Protein AF-A0A7V3T408-F1 (afdb_monomer)

Foldseek 3Di:
DDDPPPPDDDDPPPPPDDQAQVRCVVPVVCVPPDDPPDDDDDWAQADPVNPCVVNSHHNFPAADDPLGTHGDDDDDDDDDQKDKDWDQNADQDWDQDPNDTDTKHKPQNVPVPCSVVVDPDIAMPVRVVQDPPQWDDCVRVVTMTMHRD

Mean predicted aligned error: 7.05 Å

Sequence (149 aa):
MALLLSGSPAWPADSPTIPVGLDAYRQWDRWPCHRIGVRAYLRSTYDRRGGNEAADASHFLYQEADDFNVTLDVAGPGVLYFARYNHWHGSPWHYEVDGVDWIVSETATANPVEAKKRFTHTVFLPEDVFPHPLTWTWPTTRGADLMWV

Secondary structure (DSSP, 8-state):
------PPPPPPTTPPPPP-THHHHH-GGGTT----S-------S--TTSS-GGGG----SEEEETTEEES----SS-----EEEETT--S-EEEEETTEEEEEEETTTTSHHHHHHH-SS--EESGGGS-TTSEE-HHHHTSEEEE--

Structure (mmCIF, N/CA/C/O backbone):
data_AF-A0A7V3T408-F1
#
_entry.id   AF-A0A7V3T408-F1
#
loop_
_atom_site.group_PDB
_atom_site.id
_atom_site.type_symbol
_atom_site.label_atom_id
_atom_site.label_alt_id
_atom_site.label_comp_id
_atom_site.label_asym_id
_atom_site.label_entity_id
_atom_site.label_seq_id
_atom_site.pdbx_PDB_ins_code
_atom_site.Cartn_x
_atom_site.Cartn_y
_atom_site.Cartn_z
_atom_site.occupancy
_atom_site.B_iso_or_equiv
_atom_site.auth_seq_id
_atom_site.auth_comp_id
_atom_site.auth_asym_id
_atom_site.auth_atom_id
_atom_site.pdbx_PDB_model_num
ATOM 1 N N . MET A 1 1 ? 4.518 -21.511 29.854 1.00 44.97 1 MET A N 1
ATOM 2 C CA . MET A 1 1 ? 4.245 -20.082 29.604 1.00 44.97 1 MET A CA 1
ATOM 3 C C . MET A 1 1 ? 2.948 -20.019 28.814 1.00 44.97 1 MET A C 1
ATOM 5 O O . MET A 1 1 ? 2.943 -20.454 27.673 1.00 44.97 1 MET A O 1
ATOM 9 N N . ALA A 1 2 ? 1.833 -19.672 29.459 1.00 36.59 2 ALA A N 1
ATOM 10 C CA . ALA A 1 2 ? 0.515 -19.693 28.827 1.00 36.59 2 ALA A CA 1
ATOM 11 C C . ALA A 1 2 ? 0.310 -18.395 28.035 1.00 36.59 2 ALA A C 1
ATOM 13 O O . ALA A 1 2 ? 0.356 -17.311 28.614 1.00 36.59 2 ALA A O 1
ATOM 14 N N . LEU A 1 3 ? 0.125 -18.518 26.721 1.00 40.66 3 LEU A N 1
ATOM 15 C CA . LEU A 1 3 ? -0.253 -17.413 25.850 1.00 40.66 3 LEU A CA 1
ATOM 16 C C . LEU A 1 3 ? -1.742 -17.129 26.100 1.00 40.66 3 LEU A C 1
ATOM 18 O O . LEU A 1 3 ? -2.598 -17.943 25.757 1.00 40.66 3 LEU A O 1
ATOM 22 N N . LEU A 1 4 ? -2.057 -16.015 26.760 1.00 41.62 4 LEU A N 1
ATOM 23 C CA . LEU A 1 4 ? -3.431 -15.529 26.843 1.00 41.62 4 LEU A CA 1
ATOM 24 C C . LEU A 1 4 ? -3.814 -15.008 25.457 1.00 41.62 4 LEU A C 1
ATOM 26 O O . LEU A 1 4 ? -3.353 -13.947 25.045 1.00 41.62 4 LEU A O 1
ATOM 30 N N . LEU A 1 5 ? -4.645 -15.764 24.739 1.00 45.84 5 LEU A N 1
ATOM 31 C CA . LEU A 1 5 ? -5.369 -15.270 23.572 1.00 45.84 5 LEU A CA 1
ATOM 32 C C . LEU A 1 5 ? -6.318 -14.170 24.061 1.00 45.84 5 LEU A C 1
ATOM 34 O O . LEU A 1 5 ? -7.413 -14.449 24.549 1.00 45.84 5 LEU A O 1
ATOM 38 N N . SER A 1 6 ? -5.878 -12.914 23.998 1.00 53.94 6 SER A N 1
ATOM 39 C CA . SER A 1 6 ? -6.774 -11.775 24.157 1.00 53.94 6 SER A CA 1
ATOM 40 C C . SER A 1 6 ? -7.748 -11.811 22.985 1.00 53.94 6 SER A C 1
ATOM 42 O O . SER A 1 6 ? -7.364 -11.513 21.855 1.00 53.94 6 SER A O 1
ATOM 44 N N . GLY A 1 7 ? -8.985 -12.235 23.244 1.00 50.28 7 GLY A N 1
ATOM 45 C CA . GLY A 1 7 ? -10.052 -12.157 22.256 1.00 50.28 7 GLY A CA 1
ATOM 46 C C . GLY A 1 7 ? -10.156 -10.726 21.735 1.00 50.28 7 GLY A C 1
ATOM 47 O O . GLY A 1 7 ? -10.110 -9.778 22.523 1.00 50.28 7 GLY A O 1
ATOM 48 N N . SER A 1 8 ? -10.256 -10.574 20.415 1.00 62.06 8 SER A N 1
ATOM 49 C CA . SER A 1 8 ? -10.490 -9.277 19.789 1.00 62.06 8 SER A CA 1
ATOM 50 C C . SER A 1 8 ? -11.699 -8.616 20.456 1.00 62.06 8 SER A C 1
ATOM 52 O O . SER A 1 8 ? -12.731 -9.279 20.612 1.00 62.06 8 SER A O 1
ATOM 54 N N . PRO A 1 9 ? -11.607 -7.347 20.890 1.00 58.84 9 PRO A N 1
ATOM 55 C CA . PRO A 1 9 ? -12.754 -6.674 21.474 1.00 58.84 9 PRO A CA 1
ATOM 56 C C . PRO A 1 9 ? -13.899 -6.668 20.456 1.00 58.84 9 PRO A C 1
ATOM 58 O O . PRO A 1 9 ? -13.732 -6.228 19.317 1.00 58.84 9 PRO A O 1
ATOM 61 N N . ALA A 1 10 ? -15.057 -7.192 20.861 1.00 58.22 10 ALA A N 1
ATOM 62 C CA . ALA A 1 10 ? -16.263 -7.135 20.052 1.00 58.22 10 ALA A CA 1
ATOM 63 C C . ALA A 1 10 ? -16.702 -5.670 19.935 1.00 58.22 10 ALA A C 1
ATOM 65 O O . ALA A 1 10 ? -16.936 -5.001 20.945 1.00 58.22 10 ALA A O 1
ATOM 66 N N . TRP A 1 11 ? -16.795 -5.166 18.706 1.00 63.41 11 TRP A N 1
ATOM 67 C CA . TRP A 1 11 ? -17.345 -3.841 18.448 1.00 63.41 11 TRP A CA 1
ATOM 68 C C . TRP A 1 11 ? -18.836 -3.840 18.820 1.00 63.41 11 TRP A C 1
ATOM 70 O O . TRP A 1 11 ? -19.548 -4.770 18.431 1.00 63.41 11 TRP A O 1
ATOM 80 N N . PRO A 1 12 ? -19.338 -2.833 19.562 1.00 72.00 12 PRO A N 1
ATOM 81 C CA . PRO A 1 12 ? -20.772 -2.684 19.786 1.00 72.00 12 PRO A CA 1
ATOM 82 C C . PRO A 1 12 ? -21.512 -2.660 18.448 1.00 72.00 12 PRO A C 1
ATOM 84 O O . PRO A 1 12 ? -21.077 -1.959 17.534 1.00 72.00 12 PRO A O 1
ATOM 87 N N . ALA A 1 13 ? -22.630 -3.382 18.343 1.00 69.88 13 ALA A N 1
ATOM 88 C CA . ALA A 1 13 ? -23.419 -3.468 17.110 1.00 69.88 13 ALA A CA 1
ATOM 89 C C . ALA A 1 13 ? -23.885 -2.092 16.592 1.00 69.88 13 ALA A C 1
ATOM 91 O O . ALA A 1 13 ? -24.025 -1.909 15.388 1.00 69.88 13 ALA A O 1
ATOM 92 N N . ASP A 1 14 ? -24.036 -1.115 17.492 1.00 76.06 14 ASP A N 1
ATOM 93 C CA . ASP A 1 14 ? -24.432 0.264 17.178 1.00 76.06 14 ASP A CA 1
ATOM 94 C C . ASP A 1 14 ? -23.240 1.197 16.882 1.00 76.06 14 ASP A C 1
ATOM 96 O O . ASP A 1 14 ? -23.389 2.422 16.845 1.00 76.06 14 ASP A O 1
ATOM 100 N N . SER A 1 15 ? -22.030 0.653 16.702 1.00 71.31 15 SER A N 1
ATOM 101 C CA . SER A 1 15 ? -20.865 1.468 16.350 1.00 71.31 15 SER A CA 1
ATOM 102 C C . SER A 1 15 ? -21.074 2.094 14.972 1.00 71.31 15 SER A C 1
ATOM 104 O O . SER A 1 15 ? -21.423 1.382 14.027 1.00 71.31 15 SER A O 1
ATOM 106 N N . PRO A 1 16 ? -20.846 3.409 14.812 1.00 76.25 16 PRO A N 1
ATOM 107 C CA . PRO A 1 16 ? -20.982 4.039 13.511 1.00 76.25 16 PRO A CA 1
ATOM 108 C C . PRO A 1 16 ? -20.003 3.398 12.526 1.00 76.25 16 PRO A C 1
ATOM 110 O O . PRO A 1 16 ? -18.813 3.265 12.822 1.00 76.25 16 PRO A O 1
ATOM 113 N N . THR A 1 17 ? -20.502 3.020 11.349 1.00 78.94 17 THR A N 1
ATOM 114 C CA . THR A 1 17 ? -19.667 2.517 10.258 1.00 78.94 17 THR A CA 1
ATOM 115 C C . THR A 1 17 ? -18.578 3.535 9.949 1.00 78.94 17 THR A C 1
ATOM 117 O O . THR A 1 17 ? -18.855 4.720 9.764 1.00 78.94 17 THR A O 1
ATOM 120 N N . ILE A 1 18 ? -17.330 3.077 9.911 1.00 80.06 18 ILE A N 1
ATOM 121 C CA . ILE A 1 18 ? -16.202 3.912 9.516 1.00 80.06 18 ILE A CA 1
ATOM 122 C C . ILE A 1 18 ? -16.248 4.021 7.990 1.00 80.06 18 ILE A C 1
ATOM 124 O O . ILE A 1 18 ? -16.113 2.993 7.331 1.00 80.06 18 ILE A O 1
ATOM 128 N N . PRO A 1 19 ? -16.431 5.218 7.402 1.00 84.31 19 PRO A N 1
ATOM 129 C CA . PRO A 1 19 ? -16.340 5.347 5.960 1.00 84.31 19 PRO A CA 1
ATOM 130 C C . PRO A 1 19 ? -14.886 5.156 5.520 1.00 84.31 19 PRO A C 1
ATOM 132 O O . PRO A 1 19 ? -13.976 5.823 6.038 1.00 84.31 19 PRO A O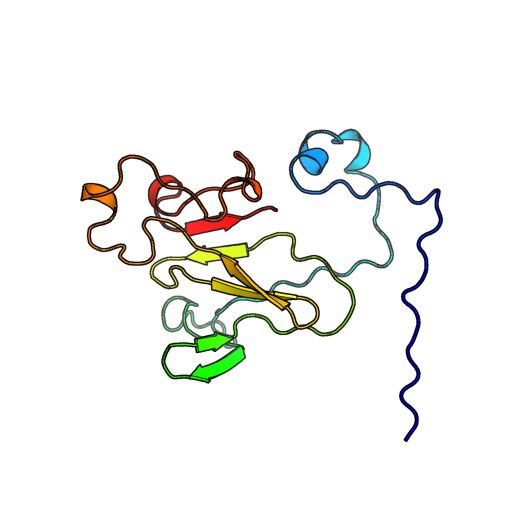 1
ATOM 135 N N . VAL A 1 20 ? -14.701 4.234 4.577 1.00 84.31 20 VAL A N 1
ATOM 136 C CA . VAL A 1 20 ? -13.432 3.826 3.956 1.00 84.31 20 VAL A CA 1
ATOM 137 C C . VAL A 1 20 ? -13.604 3.818 2.433 1.00 84.31 20 VAL A C 1
ATOM 139 O O . VAL A 1 20 ? -14.735 3.771 1.946 1.00 84.31 20 VAL A O 1
ATOM 142 N N . GLY A 1 21 ? -12.516 3.901 1.665 1.00 86.00 21 GLY A N 1
ATOM 143 C CA . GLY A 1 21 ? -12.587 3.907 0.199 1.00 86.00 21 GLY A CA 1
ATOM 144 C C . GLY A 1 21 ? -13.597 4.927 -0.351 1.00 86.00 21 GLY A C 1
ATOM 145 O O . GLY A 1 21 ? -13.568 6.108 0.000 1.00 86.00 21 GLY A O 1
ATOM 146 N N . LEU A 1 22 ? -14.536 4.472 -1.191 1.00 87.38 22 LEU A N 1
ATOM 147 C CA . LEU A 1 22 ? -15.563 5.328 -1.802 1.00 87.38 22 LEU A CA 1
ATOM 148 C C . LEU A 1 22 ? -16.536 5.931 -0.783 1.00 87.38 22 LEU A C 1
ATOM 150 O O . LEU A 1 22 ? -17.040 7.035 -1.006 1.00 87.38 22 LEU A O 1
ATOM 154 N N . ASP A 1 23 ? -16.775 5.263 0.343 1.00 88.00 23 ASP A N 1
ATOM 155 C CA . ASP A 1 23 ? -17.660 5.788 1.382 1.00 88.00 23 ASP A CA 1
ATOM 156 C C . ASP A 1 23 ? -17.088 7.050 2.025 1.00 88.00 23 ASP A C 1
ATOM 158 O O . ASP A 1 23 ? -17.854 7.940 2.390 1.00 88.00 23 ASP A O 1
ATOM 162 N N . ALA A 1 24 ? -15.758 7.192 2.084 1.00 84.56 24 ALA A N 1
ATOM 163 C CA . ALA A 1 24 ? -15.113 8.409 2.579 1.00 84.56 24 ALA A CA 1
ATOM 164 C C . ALA A 1 24 ? -15.467 9.649 1.740 1.00 84.56 24 ALA A C 1
ATOM 166 O O . ALA A 1 24 ? -15.557 10.750 2.278 1.00 84.56 24 ALA A O 1
ATOM 167 N N . TYR A 1 25 ? -15.731 9.469 0.443 1.00 83.62 25 TYR A N 1
ATOM 168 C CA . TYR A 1 25 ? -16.166 10.547 -0.448 1.00 83.62 25 TYR A CA 1
ATOM 169 C C . TYR A 1 25 ? -17.682 10.762 -0.428 1.00 83.62 25 TYR A C 1
ATOM 171 O O . TYR A 1 25 ? -18.151 11.872 -0.676 1.00 83.62 25 TYR A O 1
ATOM 179 N N . ARG A 1 26 ? -18.463 9.710 -0.154 1.00 89.56 26 ARG A N 1
ATOM 180 C CA . ARG A 1 26 ? -19.936 9.758 -0.184 1.00 89.56 26 ARG A CA 1
ATOM 181 C C . ARG A 1 26 ? -20.553 10.194 1.141 1.00 89.56 26 ARG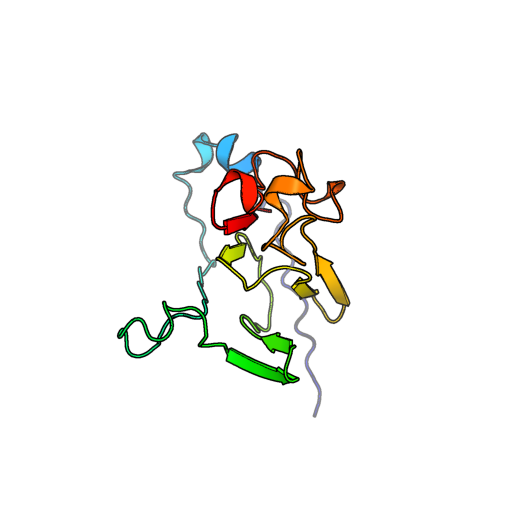 A C 1
ATOM 183 O O . ARG A 1 26 ? -21.634 10.771 1.131 1.00 89.56 26 ARG A O 1
ATOM 190 N N . GLN A 1 27 ? -19.874 9.946 2.256 1.00 90.19 27 GLN A N 1
ATOM 191 C CA . GLN A 1 27 ? -20.325 10.278 3.610 1.00 90.19 27 GLN A CA 1
ATOM 192 C C . GLN A 1 27 ? -19.662 11.568 4.109 1.00 90.19 27 GLN A C 1
ATOM 194 O O . GLN A 1 27 ? -19.086 11.622 5.197 1.00 90.19 27 GLN A O 1
ATOM 199 N N . TRP A 1 28 ? -19.697 12.617 3.284 1.00 87.62 28 TRP A N 1
ATOM 200 C CA . TRP A 1 28 ? -19.057 13.902 3.587 1.00 87.62 28 TRP A CA 1
ATOM 201 C C . TRP A 1 28 ? -19.603 14.551 4.870 1.00 87.62 28 TRP A C 1
ATOM 203 O O . TRP A 1 28 ? -18.872 15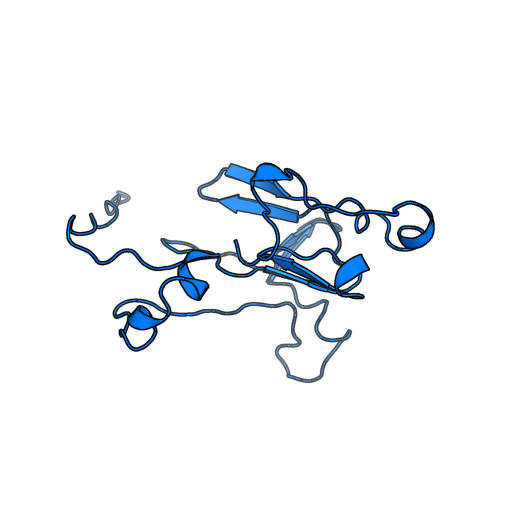.211 5.606 1.00 87.62 28 TRP A O 1
ATOM 213 N N . ASP A 1 29 ? -20.873 14.300 5.191 1.00 89.75 29 ASP A N 1
ATOM 214 C CA . ASP A 1 29 ? -21.535 14.709 6.434 1.00 89.75 29 ASP A CA 1
ATOM 215 C C . ASP A 1 29 ? -20.878 14.120 7.694 1.00 89.75 29 ASP A C 1
ATOM 217 O O . ASP A 1 29 ? -20.991 14.697 8.776 1.00 89.75 29 ASP A O 1
ATOM 221 N N . ARG A 1 30 ? -20.141 13.009 7.560 1.00 86.81 30 ARG A N 1
ATOM 222 C CA . ARG A 1 30 ? -19.404 12.355 8.650 1.00 86.81 30 ARG A CA 1
ATOM 223 C C . ARG A 1 30 ? -17.991 12.901 8.844 1.00 86.81 30 ARG A C 1
ATOM 225 O O . ARG A 1 30 ? -17.363 12.560 9.844 1.00 86.81 30 ARG A O 1
ATOM 232 N N . TRP A 1 31 ? -17.481 13.747 7.944 1.00 84.81 31 TRP A N 1
ATOM 233 C CA . TRP A 1 31 ? -16.127 14.311 8.045 1.00 84.81 31 TRP A CA 1
ATOM 234 C C . TRP A 1 31 ? -15.846 15.019 9.387 1.00 84.81 31 TRP A C 1
ATOM 236 O O . TRP A 1 31 ? -14.761 14.826 9.936 1.00 84.81 31 TRP A O 1
ATOM 246 N N . PRO A 1 32 ? -16.781 15.797 9.977 1.00 88.25 32 PRO A N 1
ATOM 247 C CA . PRO A 1 32 ? -16.543 16.466 11.259 1.00 88.25 32 PRO A CA 1
ATOM 248 C C . PRO A 1 32 ? -16.536 15.521 12.471 1.00 88.25 32 PRO A C 1
ATOM 250 O O . PRO A 1 32 ? -16.222 15.954 13.581 1.00 88.25 32 PRO A O 1
ATOM 253 N N . CYS A 1 33 ? -16.928 14.253 12.309 1.00 86.50 33 CYS A N 1
ATOM 254 C CA . CYS A 1 33 ? -16.995 13.311 13.417 1.00 86.50 33 CYS A CA 1
ATOM 255 C C . CYS A 1 33 ? -15.590 12.878 13.854 1.00 86.50 33 CYS A C 1
ATOM 257 O O . CYS A 1 33 ? -14.813 12.326 13.075 1.00 86.50 33 CYS A O 1
ATOM 259 N N . HIS A 1 34 ? -15.288 13.049 15.140 1.00 85.62 34 HIS A N 1
ATOM 260 C CA . HI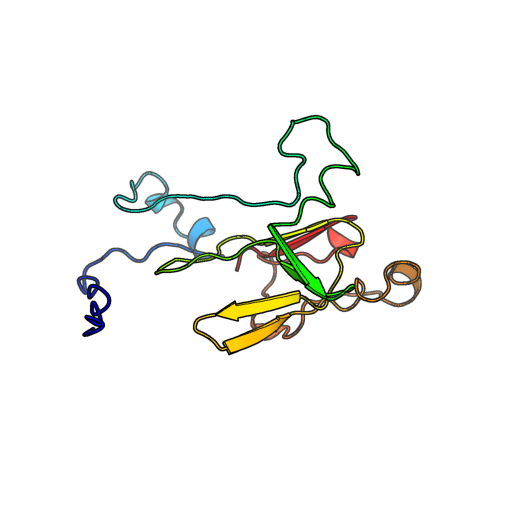S A 1 34 ? -14.049 12.537 15.708 1.00 85.62 34 HIS A CA 1
ATOM 261 C C . HIS A 1 34 ? -14.081 11.015 15.839 1.00 85.62 34 HIS A C 1
ATOM 263 O O . HIS A 1 34 ? -15.015 10.436 16.394 1.00 85.62 34 HIS A O 1
ATOM 269 N N . ARG A 1 35 ? -13.001 10.377 15.390 1.00 84.00 35 ARG A N 1
ATOM 270 C CA . ARG A 1 35 ? -12.727 8.963 15.643 1.00 84.00 35 ARG A CA 1
ATOM 271 C C . ARG A 1 35 ? -11.796 8.876 16.849 1.00 84.00 35 ARG A C 1
ATOM 273 O O . ARG A 1 35 ? -10.667 9.354 16.794 1.00 84.00 35 ARG A O 1
ATOM 280 N N . ILE A 1 36 ? -12.285 8.313 17.949 1.00 85.62 36 ILE A N 1
ATOM 281 C CA . ILE A 1 36 ? -11.513 8.125 19.185 1.00 85.62 36 ILE A CA 1
ATOM 282 C C . ILE A 1 36 ? -10.951 6.700 19.194 1.00 85.62 36 ILE A C 1
ATOM 284 O O . ILE A 1 36 ? -11.564 5.789 18.647 1.00 85.62 36 ILE A O 1
ATOM 288 N N . GLY A 1 37 ? -9.777 6.504 19.798 1.00 85.31 37 GLY A N 1
ATOM 289 C CA . GLY A 1 37 ? -9.159 5.178 19.915 1.00 85.31 37 GLY A CA 1
ATOM 290 C C . GLY A 1 37 ? -8.442 4.700 18.650 1.00 85.31 37 GLY A C 1
ATOM 291 O O . GLY A 1 37 ? -8.015 3.554 18.593 1.00 85.31 37 GLY A O 1
ATOM 292 N N . VAL A 1 38 ? -8.273 5.573 17.654 1.00 86.88 38 VAL A N 1
ATOM 293 C CA . VAL A 1 38 ? -7.477 5.300 16.452 1.00 86.88 38 VAL A CA 1
ATOM 294 C C . VAL A 1 38 ? -6.123 5.995 16.541 1.00 86.88 38 VAL A C 1
ATOM 296 O O . VAL A 1 38 ? -5.995 7.070 17.130 1.00 86.88 38 VAL A O 1
ATOM 299 N N . ARG A 1 39 ? -5.104 5.401 15.920 1.00 90.50 39 ARG A N 1
ATOM 300 C CA . ARG A 1 39 ? -3.799 6.030 15.732 1.00 90.50 39 ARG A CA 1
ATOM 301 C C . ARG A 1 39 ? -3.360 5.829 14.291 1.00 90.50 39 ARG A C 1
ATOM 303 O O . ARG A 1 39 ? -3.301 4.700 13.818 1.00 90.50 39 ARG A O 1
ATOM 310 N N . ALA A 1 40 ? -3.059 6.929 13.612 1.00 90.25 40 ALA A N 1
ATOM 311 C CA . ALA A 1 40 ? -2.494 6.887 12.276 1.00 90.25 40 ALA A CA 1
ATOM 312 C C . ALA A 1 40 ? -0.981 6.672 12.362 1.00 90.25 40 ALA A C 1
ATOM 314 O O . ALA A 1 40 ? -0.295 7.334 13.144 1.00 90.25 40 ALA A O 1
ATOM 315 N N . TYR A 1 41 ? -0.476 5.772 11.528 1.00 91.19 41 TYR A N 1
ATOM 316 C CA . TYR A 1 41 ? 0.946 5.576 11.303 1.00 91.19 41 TYR A CA 1
ATOM 317 C C . TYR A 1 41 ? 1.217 5.637 9.808 1.00 91.19 41 TYR A C 1
ATOM 319 O O . TYR A 1 41 ? 0.417 5.163 9.005 1.00 91.19 41 TYR A O 1
ATOM 327 N N . LEU A 1 42 ? 2.361 6.208 9.453 1.00 91.62 42 LEU A N 1
ATOM 328 C CA . LEU A 1 42 ? 2.898 6.151 8.106 1.00 91.62 42 LEU A CA 1
ATOM 329 C C . LEU A 1 42 ? 4.311 5.596 8.196 1.00 91.62 42 LEU A C 1
ATOM 331 O O . LEU A 1 42 ? 5.109 6.019 9.036 1.00 91.62 42 LEU A O 1
ATOM 335 N N . ARG A 1 43 ? 4.613 4.651 7.313 1.00 91.88 43 ARG A N 1
ATOM 336 C CA . ARG A 1 43 ? 5.953 4.120 7.114 1.00 91.88 43 ARG A CA 1
ATOM 337 C C . ARG A 1 43 ? 6.291 4.225 5.636 1.00 91.88 43 ARG A C 1
ATOM 339 O O . ARG A 1 43 ? 5.427 4.054 4.784 1.00 91.88 43 ARG A O 1
ATOM 346 N N . SER A 1 44 ? 7.544 4.534 5.348 1.00 92.62 44 SER A N 1
ATOM 347 C CA . SER A 1 44 ? 8.086 4.539 3.996 1.00 92.62 44 SER A CA 1
ATOM 348 C C . SER A 1 44 ? 9.578 4.219 4.041 1.00 92.62 44 SER A C 1
ATOM 350 O O . SER A 1 44 ? 10.166 4.039 5.116 1.00 92.62 44 SER A O 1
ATOM 352 N N . THR A 1 45 ? 10.184 4.172 2.863 1.00 93.44 45 THR A N 1
ATOM 353 C CA . THR A 1 45 ? 11.612 3.940 2.620 1.00 93.44 45 THR A CA 1
ATOM 354 C C . THR A 1 45 ? 12.473 5.199 2.758 1.00 93.44 45 THR A C 1
ATOM 356 O O . THR A 1 45 ? 13.599 5.217 2.265 1.00 93.44 45 THR A O 1
ATOM 359 N N . TYR A 1 46 ? 11.957 6.248 3.408 1.00 93.25 46 TYR A N 1
ATOM 360 C CA . TYR A 1 46 ? 12.645 7.530 3.552 1.00 93.25 46 TYR A CA 1
ATOM 361 C C . TYR A 1 46 ? 13.951 7.431 4.344 1.00 93.25 46 TYR A C 1
ATOM 363 O O . TYR A 1 46 ? 14.080 6.617 5.267 1.00 93.25 46 TYR A O 1
ATOM 371 N N . ASP A 1 47 ? 14.895 8.314 4.028 1.00 94.69 47 ASP A N 1
ATOM 372 C CA . ASP A 1 47 ? 16.118 8.487 4.793 1.00 94.69 47 ASP A CA 1
ATOM 373 C C . ASP A 1 47 ? 15.791 9.011 6.191 1.00 94.69 47 ASP A C 1
ATOM 375 O O . ASP A 1 47 ? 15.380 10.154 6.407 1.00 94.69 47 ASP A O 1
ATOM 379 N N . ARG A 1 48 ? 16.043 8.162 7.185 1.00 92.56 48 ARG A N 1
ATOM 380 C CA . ARG A 1 48 ? 15.764 8.441 8.598 1.00 92.56 48 ARG A CA 1
ATOM 381 C C . ARG A 1 48 ? 16.640 9.554 9.173 1.00 92.56 48 ARG A C 1
ATOM 383 O O . ARG A 1 48 ? 16.329 10.057 10.250 1.00 92.56 48 ARG A O 1
ATOM 390 N N . ARG A 1 49 ? 17.708 9.944 8.473 1.00 94.81 49 ARG A N 1
ATOM 391 C CA . ARG A 1 49 ? 18.557 11.098 8.798 1.00 94.81 49 ARG A CA 1
ATOM 392 C C . ARG A 1 49 ? 18.082 12.390 8.126 1.00 94.81 49 ARG A C 1
ATOM 394 O O . ARG A 1 49 ? 18.569 13.455 8.494 1.00 94.81 49 ARG A O 1
ATOM 401 N N . GLY A 1 50 ? 17.134 12.310 7.189 1.00 93.81 50 GLY A N 1
ATOM 402 C CA . GLY A 1 50 ? 16.554 13.455 6.486 1.00 93.81 50 GLY A CA 1
ATOM 403 C C . GLY A 1 50 ? 17.403 14.007 5.335 1.00 93.81 50 GLY A C 1
ATOM 404 O O . GLY A 1 50 ? 17.196 15.150 4.936 1.00 93.81 50 GLY A O 1
ATOM 405 N N . GLY A 1 51 ? 18.371 13.240 4.824 1.00 90.25 51 GLY A N 1
ATOM 406 C CA . GLY A 1 51 ? 19.291 13.652 3.761 1.00 90.25 51 GLY A CA 1
ATOM 407 C C . GLY A 1 51 ? 18.831 13.331 2.334 1.00 90.25 51 GLY A C 1
ATOM 408 O O . GLY A 1 51 ? 19.501 13.762 1.395 1.00 90.25 51 GLY A O 1
ATOM 409 N N . ASN A 1 52 ? 17.706 12.622 2.156 1.00 91.44 52 ASN A N 1
ATOM 410 C CA . ASN A 1 52 ? 17.174 12.183 0.856 1.00 91.44 52 ASN A CA 1
ATOM 411 C C . ASN A 1 52 ? 18.126 11.233 0.093 1.00 91.44 52 ASN A C 1
ATOM 413 O O . ASN A 1 52 ? 18.233 11.268 -1.139 1.00 91.44 52 ASN A O 1
ATOM 417 N N . GLU A 1 53 ? 18.858 10.392 0.828 1.00 91.56 53 GLU A N 1
ATOM 418 C CA . GLU A 1 53 ? 19.715 9.357 0.249 1.00 91.56 53 GLU A CA 1
ATOM 419 C C . GLU A 1 53 ? 18.905 8.441 -0.686 1.00 91.56 53 GLU A C 1
ATOM 421 O O . GLU A 1 53 ? 17.786 8.034 -0.376 1.00 91.56 53 GLU A O 1
ATOM 426 N N . ALA A 1 54 ? 19.458 8.170 -1.875 1.00 88.12 54 ALA A N 1
ATOM 427 C CA . ALA A 1 54 ? 18.808 7.382 -2.927 1.00 88.12 54 ALA A CA 1
ATOM 428 C C . ALA A 1 54 ? 17.346 7.796 -3.216 1.00 88.12 54 ALA A C 1
ATOM 430 O O . ALA A 1 54 ? 16.513 6.954 -3.547 1.00 88.12 54 ALA A O 1
ATOM 431 N N . ALA A 1 55 ? 17.042 9.095 -3.099 1.00 89.50 55 ALA A N 1
ATOM 432 C CA . ALA A 1 55 ? 15.702 9.652 -3.274 1.00 89.50 55 ALA A CA 1
ATOM 433 C C . ALA A 1 55 ? 14.642 9.041 -2.335 1.00 89.50 55 ALA A C 1
ATOM 435 O O . ALA A 1 55 ? 13.506 8.811 -2.757 1.00 89.50 55 ALA A O 1
ATOM 436 N N . ASP A 1 56 ? 15.016 8.761 -1.080 1.00 90.56 56 ASP A N 1
ATOM 437 C CA . ASP A 1 56 ? 14.116 8.227 -0.048 1.00 90.56 56 ASP A CA 1
ATOM 438 C C . ASP A 1 56 ? 13.504 6.864 -0.426 1.00 90.56 56 ASP A C 1
ATOM 440 O O . ASP A 1 56 ? 12.375 6.522 -0.051 1.00 90.56 56 ASP A O 1
ATOM 444 N N . ALA A 1 57 ? 14.248 6.077 -1.206 1.00 88.69 57 ALA A N 1
ATOM 445 C CA . ALA A 1 57 ? 13.717 4.900 -1.883 1.00 88.69 57 ALA A CA 1
ATOM 446 C C . ALA A 1 57 ? 14.343 3.569 -1.435 1.00 88.69 57 ALA A C 1
ATOM 448 O O . ALA A 1 57 ? 13.902 2.523 -1.885 1.00 88.69 57 ALA A O 1
ATOM 449 N N . SER A 1 58 ? 15.338 3.578 -0.545 1.00 89.00 58 SER A N 1
ATOM 450 C CA . SER A 1 58 ? 16.116 2.372 -0.210 1.00 89.00 58 SER A CA 1
ATOM 451 C C . SER A 1 58 ? 16.127 1.999 1.273 1.00 89.00 58 SER A C 1
ATOM 453 O O . SER A 1 58 ? 16.658 0.951 1.637 1.00 89.00 58 SER A O 1
ATOM 455 N N . HIS A 1 59 ? 15.544 2.811 2.162 1.00 92.44 59 HIS A N 1
ATOM 456 C CA . HIS A 1 59 ? 15.612 2.554 3.602 1.00 92.44 59 HIS A CA 1
ATOM 457 C C . HIS A 1 59 ? 14.489 1.626 4.076 1.00 92.44 59 HIS A C 1
ATOM 459 O O . HIS A 1 59 ? 13.610 2.019 4.854 1.00 92.44 59 HIS A O 1
ATOM 465 N N . PHE A 1 60 ? 14.541 0.369 3.639 1.00 93.56 60 PHE A N 1
ATOM 466 C CA . PHE A 1 60 ? 13.668 -0.710 4.106 1.00 93.56 60 PHE A CA 1
ATOM 467 C C . PHE A 1 60 ? 13.751 -0.905 5.634 1.00 93.56 60 PHE A C 1
ATOM 469 O O . PHE A 1 60 ? 14.610 -0.332 6.318 1.00 93.56 60 PHE A O 1
ATOM 476 N N . LEU A 1 61 ? 12.790 -1.635 6.202 1.00 94.50 61 LEU A N 1
ATOM 477 C CA . LEU A 1 61 ? 12.781 -1.999 7.620 1.00 94.50 61 LEU A CA 1
ATOM 478 C C . LEU A 1 61 ? 13.819 -3.094 7.890 1.00 94.50 61 LEU A C 1
ATOM 480 O O . LEU A 1 61 ? 14.643 -2.942 8.789 1.00 94.50 61 LEU A O 1
ATOM 484 N N . TYR A 1 62 ? 13.783 -4.147 7.079 1.00 95.38 62 TYR A N 1
ATOM 485 C CA . TYR A 1 62 ? 14.781 -5.207 6.992 1.00 95.38 62 TYR A CA 1
ATOM 486 C C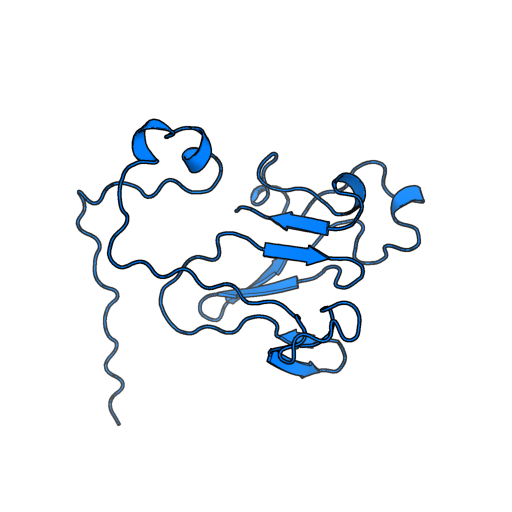 . TYR A 1 62 ? 14.645 -5.913 5.632 1.00 95.38 62 TYR A C 1
ATOM 488 O O . TYR A 1 62 ? 13.752 -5.595 4.843 1.00 95.38 62 TYR A O 1
ATOM 496 N N . GLN A 1 63 ? 15.553 -6.841 5.352 1.00 95.19 63 GLN A N 1
ATOM 497 C CA . GLN A 1 63 ? 15.632 -7.588 4.103 1.00 95.19 63 GLN A CA 1
ATOM 498 C C . GLN A 1 63 ? 15.737 -9.080 4.427 1.00 95.19 63 GLN A C 1
ATOM 500 O O . GLN A 1 63 ? 16.524 -9.455 5.297 1.00 95.19 63 GLN A O 1
ATOM 505 N N . GLU A 1 64 ? 14.944 -9.912 3.755 1.00 95.62 64 GLU A N 1
ATOM 506 C CA . GLU A 1 64 ? 14.945 -11.371 3.955 1.00 95.62 64 GLU A CA 1
ATOM 507 C C . GLU A 1 64 ? 15.717 -12.104 2.852 1.00 95.62 64 GLU A C 1
ATOM 509 O O . GLU A 1 64 ? 16.326 -13.142 3.106 1.00 95.62 64 GLU A O 1
ATOM 514 N N . ALA A 1 65 ? 15.739 -11.536 1.643 1.00 94.81 65 ALA A N 1
ATOM 515 C CA . ALA A 1 65 ? 16.501 -12.018 0.494 1.00 94.81 65 ALA A CA 1
ATOM 516 C C . ALA A 1 65 ? 16.920 -10.844 -0.405 1.00 94.81 65 ALA A C 1
ATOM 518 O O . ALA A 1 65 ? 16.432 -9.726 -0.238 1.00 94.81 65 ALA A O 1
ATOM 519 N N . ASP A 1 66 ? 17.803 -11.081 -1.377 1.00 90.50 66 ASP A N 1
ATOM 520 C CA . ASP A 1 66 ? 18.327 -10.046 -2.289 1.00 90.50 66 ASP A CA 1
ATOM 521 C C . ASP A 1 66 ? 17.221 -9.240 -3.001 1.00 90.50 66 ASP A C 1
ATOM 523 O O . ASP A 1 66 ? 17.362 -8.036 -3.216 1.00 90.50 66 ASP A O 1
ATOM 527 N N . ASP A 1 67 ? 16.097 -9.886 -3.302 1.00 88.06 67 ASP A N 1
ATOM 528 C CA . ASP A 1 67 ? 14.922 -9.334 -3.976 1.00 88.06 67 ASP A CA 1
ATOM 529 C C . ASP A 1 67 ? 13.697 -9.170 -3.057 1.00 88.06 67 ASP A C 1
ATOM 531 O O . ASP A 1 67 ? 12.658 -8.686 -3.506 1.00 88.06 67 ASP A O 1
ATOM 535 N N . PHE A 1 68 ? 13.818 -9.495 -1.765 1.00 91.88 68 PHE A N 1
ATOM 536 C CA . PHE A 1 68 ? 12.703 -9.487 -0.818 1.00 91.88 68 PHE A CA 1
ATOM 537 C C . PHE A 1 68 ? 12.970 -8.552 0.362 1.00 91.88 68 PHE A C 1
ATOM 539 O O . PHE A 1 68 ? 13.655 -8.887 1.335 1.00 91.88 68 PHE A O 1
ATOM 546 N N . ASN A 1 69 ? 12.425 -7.340 0.252 1.00 93.25 69 ASN A N 1
ATOM 547 C CA . ASN A 1 69 ? 12.644 -6.250 1.194 1.00 93.25 69 ASN A CA 1
ATOM 548 C C . ASN A 1 69 ? 11.344 -5.865 1.901 1.00 93.25 69 ASN A C 1
ATOM 550 O O . ASN A 1 69 ? 10.334 -5.582 1.255 1.00 93.25 69 ASN A O 1
ATOM 554 N N . VAL A 1 70 ? 11.388 -5.764 3.228 1.00 94.88 70 VAL A N 1
ATOM 555 C CA . VAL A 1 70 ? 10.211 -5.457 4.041 1.00 94.88 70 VAL A CA 1
ATOM 556 C C . VAL A 1 70 ? 10.140 -3.963 4.324 1.00 94.88 70 VAL A C 1
ATOM 558 O O . VAL A 1 70 ? 11.066 -3.359 4.866 1.00 94.88 70 VAL A O 1
ATOM 561 N N . THR A 1 71 ? 9.023 -3.334 3.955 1.00 93.25 71 THR A N 1
ATOM 562 C CA . THR A 1 71 ? 8.784 -1.890 4.158 1.00 93.25 71 THR A CA 1
ATOM 563 C C . THR A 1 71 ? 7.912 -1.595 5.376 1.00 93.25 71 THR A C 1
ATOM 565 O O . THR A 1 71 ? 8.062 -0.538 5.998 1.00 93.25 71 THR A O 1
ATOM 568 N N . LEU A 1 72 ? 7.035 -2.530 5.734 1.00 94.44 72 LEU A N 1
ATOM 569 C CA . LEU A 1 72 ? 6.078 -2.436 6.825 1.00 94.44 72 LEU A CA 1
ATOM 570 C C . LEU A 1 72 ? 5.933 -3.817 7.471 1.00 94.44 72 LEU A C 1
ATOM 572 O O . LEU A 1 72 ? 5.664 -4.783 6.773 1.00 94.44 72 LEU A O 1
ATOM 576 N N . ASP A 1 73 ? 6.087 -3.872 8.789 1.00 95.19 73 ASP A N 1
ATOM 577 C CA . ASP A 1 73 ? 5.809 -5.045 9.619 1.00 95.19 73 ASP A CA 1
ATOM 578 C C . ASP A 1 73 ? 5.183 -4.532 10.923 1.00 95.19 73 ASP A C 1
ATOM 580 O O . ASP A 1 73 ? 5.774 -3.702 11.629 1.00 95.19 73 ASP A O 1
ATOM 584 N N . VAL A 1 74 ? 3.927 -4.903 11.168 1.00 93.94 74 VAL A N 1
ATOM 585 C CA . VAL A 1 74 ? 3.113 -4.384 12.271 1.00 93.94 74 VAL A CA 1
ATOM 586 C C . VAL A 1 74 ? 2.299 -5.519 12.871 1.00 93.94 74 VAL A C 1
ATOM 588 O O . VAL A 1 74 ? 1.505 -6.156 12.189 1.00 93.94 74 VAL A O 1
ATOM 591 N N . ALA A 1 75 ? 2.437 -5.703 14.181 1.00 94.06 75 ALA A N 1
ATOM 592 C CA . ALA A 1 75 ? 1.625 -6.640 14.941 1.00 94.06 75 ALA A CA 1
ATOM 593 C C . ALA A 1 75 ? 0.375 -5.968 15.529 1.00 94.06 75 ALA A C 1
ATOM 595 O O . ALA A 1 75 ? 0.428 -4.842 16.037 1.00 94.06 75 ALA A O 1
ATOM 596 N N . GLY A 1 76 ? -0.725 -6.720 15.560 1.00 91.75 76 GLY A N 1
ATOM 597 C CA . GLY A 1 76 ? -1.980 -6.322 16.193 1.00 91.75 76 GLY A CA 1
ATOM 598 C C . GLY A 1 76 ? -3.032 -5.789 15.214 1.00 91.75 76 GLY A C 1
ATOM 599 O O . GLY A 1 76 ? -2.795 -5.720 14.011 1.00 91.75 76 GLY A O 1
ATOM 600 N N . PRO A 1 77 ? -4.224 -5.430 15.722 1.00 90.38 77 PRO A N 1
ATOM 601 C CA . PRO A 1 77 ? -5.343 -5.026 14.881 1.00 90.38 77 PRO A CA 1
ATOM 602 C C . PRO A 1 77 ? -5.083 -3.679 14.201 1.00 90.38 77 PRO A C 1
ATOM 604 O O . PRO A 1 77 ? -4.645 -2.715 14.835 1.00 90.38 77 PRO A O 1
ATOM 607 N N . GLY A 1 78 ? -5.436 -3.588 12.922 1.00 89.56 78 GLY A N 1
ATOM 608 C CA . GLY A 1 78 ? -5.283 -2.375 12.131 1.00 89.56 78 GLY A CA 1
ATOM 609 C C . GLY A 1 78 ? -5.912 -2.501 10.750 1.00 89.56 78 GLY A C 1
ATOM 610 O O . GLY A 1 78 ? -6.469 -3.536 10.398 1.00 89.56 78 GLY A O 1
ATOM 611 N N . VAL A 1 79 ? -5.835 -1.416 9.982 1.00 89.38 79 VAL A N 1
ATOM 612 C CA . VAL A 1 79 ? -6.259 -1.365 8.580 1.00 89.38 79 VAL A CA 1
ATOM 613 C C . VAL A 1 79 ? -5.204 -0.582 7.809 1.00 89.38 79 VAL A C 1
ATOM 615 O O . VAL A 1 79 ? -4.833 0.523 8.220 1.00 89.38 79 VAL A O 1
ATOM 618 N N . LEU A 1 80 ? -4.725 -1.143 6.702 1.00 91.50 80 LEU A N 1
ATOM 619 C CA . LEU A 1 80 ? -3.907 -0.419 5.738 1.00 91.50 80 LEU A CA 1
ATOM 620 C C . LEU A 1 80 ? -4.846 0.337 4.796 1.00 91.50 80 LEU A C 1
ATOM 622 O O . LEU A 1 80 ? -5.540 -0.282 4.011 1.00 91.50 80 LEU A O 1
ATOM 626 N N . TYR A 1 81 ? -4.886 1.665 4.906 1.00 89.69 81 TYR A N 1
ATOM 627 C CA . TYR A 1 81 ? -5.793 2.511 4.112 1.00 89.69 81 TYR A CA 1
ATOM 628 C C . TYR A 1 81 ? -5.192 3.037 2.811 1.00 89.69 81 TYR A C 1
ATOM 630 O O . TYR A 1 81 ? -5.900 3.602 1.977 1.00 89.69 81 TYR A O 1
ATOM 638 N N . PHE A 1 82 ? -3.864 3.008 2.708 1.00 92.44 82 PHE A N 1
ATOM 639 C CA . PHE A 1 82 ? -3.163 3.594 1.583 1.00 92.44 82 PHE A CA 1
ATOM 640 C C . PHE A 1 82 ? -1.800 2.946 1.391 1.00 92.44 82 PHE A C 1
ATOM 642 O O . PHE A 1 82 ? -0.985 2.923 2.317 1.00 92.44 82 PHE A O 1
ATOM 649 N N . ALA A 1 83 ? -1.538 2.499 0.169 1.00 94.31 83 ALA A N 1
ATOM 650 C CA . ALA A 1 83 ? -0.228 2.055 -0.271 1.00 94.31 83 ALA A CA 1
ATOM 651 C C . ALA A 1 83 ? 0.185 2.824 -1.529 1.00 94.31 83 ALA A C 1
ATOM 653 O O . ALA A 1 83 ? -0.621 3.081 -2.429 1.00 94.31 83 ALA A O 1
ATOM 654 N N . ARG A 1 84 ? 1.464 3.204 -1.576 1.00 93.69 84 ARG A N 1
ATOM 655 C CA . ARG A 1 84 ? 2.068 3.893 -2.713 1.00 93.69 84 ARG A CA 1
ATOM 656 C C . ARG A 1 84 ? 3.417 3.285 -3.041 1.00 93.69 84 ARG A C 1
ATOM 658 O O . ARG A 1 84 ? 4.307 3.288 -2.193 1.00 93.69 84 ARG A O 1
ATOM 665 N N . TYR A 1 85 ? 3.591 2.908 -4.300 1.00 92.25 85 TYR A N 1
ATOM 666 C CA . TYR A 1 85 ? 4.849 2.388 -4.820 1.00 92.25 85 TYR A CA 1
ATOM 667 C C . TYR A 1 85 ? 5.369 3.339 -5.885 1.00 92.25 85 TYR A C 1
ATOM 669 O O . TYR A 1 85 ? 4.712 3.586 -6.892 1.00 92.25 85 TYR A O 1
ATOM 677 N N . ASN A 1 86 ? 6.528 3.944 -5.627 1.00 86.94 86 ASN A N 1
ATOM 678 C CA . ASN A 1 86 ? 7.142 4.899 -6.543 1.00 86.94 86 ASN A CA 1
ATOM 679 C C . ASN A 1 86 ? 8.225 4.237 -7.394 1.00 86.94 86 ASN A C 1
ATOM 681 O O . ASN A 1 86 ? 9.024 3.429 -6.911 1.00 86.94 86 ASN A O 1
ATOM 685 N N . HIS A 1 87 ? 8.341 4.727 -8.626 1.00 75.19 87 HIS A N 1
ATOM 686 C CA . HIS A 1 87 ? 9.455 4.431 -9.522 1.00 75.19 87 HIS A CA 1
ATOM 687 C C . HIS A 1 87 ? 9.598 2.932 -9.859 1.00 75.19 87 HIS A C 1
ATOM 689 O O . HIS A 1 87 ? 8.690 2.365 -10.454 1.00 75.19 87 HIS A O 1
ATOM 695 N N . TRP A 1 88 ? 10.748 2.321 -9.552 1.00 66.19 88 TRP A N 1
ATOM 696 C CA . TRP A 1 88 ? 11.126 0.950 -9.927 1.00 66.19 88 TRP A CA 1
ATOM 697 C C . TRP A 1 88 ? 10.909 -0.072 -8.809 1.00 66.19 88 TRP A C 1
ATOM 699 O O . TRP A 1 88 ? 11.274 -1.228 -8.988 1.00 66.19 88 TRP A O 1
ATOM 709 N N . HIS A 1 89 ? 10.284 0.307 -7.690 1.00 69.25 89 HIS A N 1
ATOM 710 C CA . HIS A 1 89 ? 9.889 -0.634 -6.627 1.00 69.25 89 HIS A CA 1
ATOM 711 C C . HIS A 1 89 ? 8.640 -1.430 -7.030 1.00 69.25 89 HIS A C 1
ATOM 713 O O . HIS A 1 89 ? 7.729 -1.615 -6.229 1.00 69.25 89 HIS A O 1
ATOM 719 N N . GLY A 1 90 ? 8.581 -1.781 -8.316 1.00 75.75 90 GLY A N 1
ATOM 720 C CA . GLY A 1 90 ? 7.442 -2.330 -9.019 1.00 75.75 90 GLY A CA 1
ATOM 721 C C . GLY A 1 90 ? 7.002 -3.675 -8.474 1.00 75.75 90 GLY A C 1
ATOM 722 O O . GLY A 1 90 ? 7.620 -4.256 -7.588 1.00 75.75 90 GLY A O 1
ATOM 723 N N . SER A 1 91 ? 5.892 -4.133 -9.020 1.00 86.75 91 SER A N 1
ATOM 724 C CA . SER A 1 91 ? 5.242 -5.356 -8.588 1.00 86.75 91 SER A CA 1
ATOM 725 C C . SER A 1 91 ? 5.949 -6.635 -9.091 1.00 86.75 91 SER A C 1
ATOM 727 O O . SER A 1 91 ? 6.709 -6.557 -10.065 1.00 86.75 91 SER A O 1
ATOM 729 N N . PRO A 1 92 ? 5.704 -7.818 -8.484 1.00 93.00 92 PRO A N 1
ATOM 730 C CA . PRO A 1 92 ? 4.701 -8.110 -7.450 1.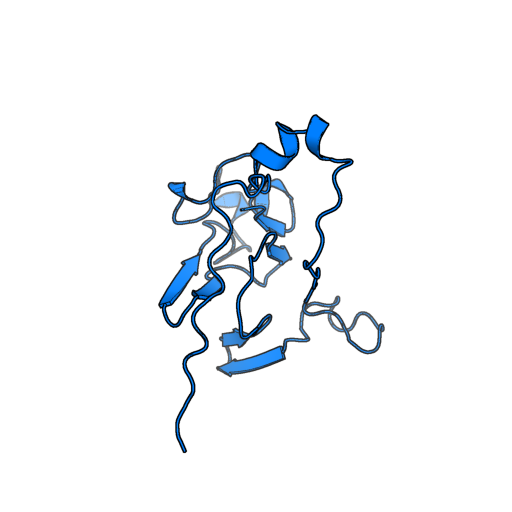00 93.00 92 PRO A CA 1
ATOM 731 C C . PRO A 1 92 ? 5.048 -7.562 -6.057 1.00 93.00 92 PRO A C 1
ATOM 733 O O . PRO A 1 92 ? 6.213 -7.465 -5.685 1.00 93.00 92 PRO A O 1
ATOM 736 N N . TRP A 1 93 ? 4.017 -7.249 -5.271 1.00 93.94 93 TRP A N 1
ATOM 737 C CA . TRP A 1 93 ? 4.116 -6.924 -3.848 1.00 93.94 93 TRP A CA 1
ATOM 738 C C . TRP A 1 93 ? 3.419 -7.997 -3.017 1.00 93.94 93 TRP A C 1
ATOM 740 O O . TRP A 1 93 ? 2.337 -8.462 -3.380 1.00 93.94 93 TRP A O 1
ATOM 750 N N . HIS A 1 94 ? 4.031 -8.347 -1.891 1.00 95.75 94 HIS A N 1
ATOM 751 C CA . HIS A 1 94 ? 3.506 -9.318 -0.939 1.00 95.75 94 HIS A CA 1
ATOM 752 C C . HIS A 1 94 ? 2.829 -8.592 0.225 1.00 95.75 94 HIS A C 1
ATOM 754 O O . HIS A 1 94 ? 3.425 -7.712 0.852 1.00 95.75 94 HIS A O 1
ATOM 760 N N . TYR A 1 95 ? 1.578 -8.954 0.490 1.00 95.56 95 TYR A N 1
ATOM 761 C CA . TYR A 1 95 ? 0.781 -8.473 1.611 1.00 95.56 95 TYR A CA 1
ATOM 762 C C . TYR A 1 95 ? 0.461 -9.657 2.516 1.00 95.56 95 TYR A C 1
ATOM 764 O O . TYR A 1 95 ? -0.524 -10.363 2.305 1.00 95.56 95 TYR A O 1
ATOM 772 N N . GLU A 1 96 ? 1.289 -9.870 3.535 1.00 96.31 96 GLU A N 1
ATOM 773 C CA . GLU A 1 96 ? 1.022 -10.890 4.543 1.00 96.31 96 GLU A CA 1
ATOM 774 C C . GLU A 1 96 ? 0.034 -10.353 5.586 1.00 96.31 96 GLU A C 1
ATOM 776 O O . GLU A 1 96 ? 0.319 -9.396 6.309 1.00 96.31 96 GLU A O 1
ATOM 781 N N . VAL A 1 97 ? -1.152 -10.958 5.654 1.00 95.88 97 VAL A N 1
ATOM 782 C CA . VAL A 1 97 ? -2.215 -10.582 6.594 1.00 95.88 97 VAL A CA 1
ATOM 783 C C . VAL A 1 97 ? -2.627 -11.817 7.377 1.00 95.88 97 VAL A C 1
ATOM 785 O O . VAL A 1 97 ? -3.082 -12.800 6.796 1.00 95.88 97 VAL A O 1
ATOM 788 N N . ASP A 1 98 ? -2.448 -11.772 8.698 1.00 95.56 98 ASP A N 1
ATOM 789 C CA . ASP A 1 98 ? -2.776 -12.871 9.616 1.00 95.56 98 ASP A CA 1
ATOM 790 C C . ASP A 1 98 ? -2.175 -14.231 9.188 1.00 95.56 98 ASP A C 1
ATOM 792 O O . ASP A 1 98 ? -2.796 -15.286 9.334 1.00 95.56 98 ASP A O 1
ATOM 796 N N . GLY A 1 99 ? -0.946 -14.204 8.653 1.00 94.44 99 GLY A N 1
ATOM 797 C CA . GLY A 1 99 ? -0.208 -15.382 8.180 1.00 94.44 99 GLY A CA 1
ATOM 798 C C . GLY A 1 99 ? -0.587 -15.865 6.775 1.00 94.44 99 GLY A C 1
ATOM 799 O O . GLY A 1 99 ? -0.158 -16.944 6.366 1.00 94.44 99 GLY A O 1
ATOM 800 N N . VAL A 1 100 ? -1.404 -15.106 6.039 1.00 97.56 100 VAL A N 1
ATOM 801 C CA . VAL A 1 100 ? -1.759 -15.390 4.643 1.00 97.56 100 VAL A CA 1
ATOM 802 C C . VAL A 1 100 ? -1.049 -14.403 3.727 1.00 97.56 100 VAL A C 1
ATOM 804 O O . VAL A 1 100 ? -1.271 -13.200 3.838 1.00 97.56 100 VAL A O 1
ATOM 807 N N . ASP A 1 101 ? -0.234 -14.916 2.805 1.00 97.00 101 ASP A N 1
ATOM 808 C CA . ASP A 1 101 ? 0.453 -14.112 1.792 1.00 97.00 101 ASP A CA 1
ATOM 809 C C . ASP A 1 101 ? -0.461 -13.833 0.590 1.00 97.00 101 ASP A C 1
ATOM 811 O O . ASP A 1 101 ? -0.888 -14.750 -0.122 1.00 97.00 101 ASP A O 1
ATOM 815 N N . TRP A 1 102 ? -0.759 -12.554 0.366 1.00 96.31 102 TRP A N 1
ATOM 816 C CA . TRP A 1 102 ? -1.504 -12.068 -0.789 1.00 96.31 102 TRP A CA 1
ATOM 817 C C . TRP A 1 102 ? -0.569 -11.364 -1.764 1.00 96.31 102 TRP A C 1
ATOM 819 O O . TRP A 1 102 ? 0.039 -10.343 -1.445 1.00 96.31 102 TRP A O 1
ATOM 829 N N . ILE A 1 103 ? -0.513 -11.871 -2.993 1.00 95.75 103 ILE A N 1
ATOM 830 C CA . ILE A 1 103 ? 0.309 -11.285 -4.049 1.00 95.75 103 ILE A CA 1
ATOM 831 C C . ILE A 1 103 ? -0.530 -10.288 -4.842 1.00 95.75 103 ILE A C 1
ATOM 833 O O . ILE A 1 103 ? -1.508 -10.658 -5.494 1.00 95.75 103 ILE A O 1
ATOM 837 N N . VAL A 1 104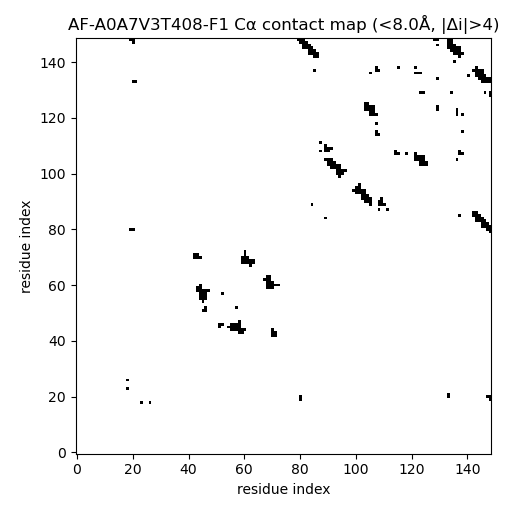 ? -0.104 -9.029 -4.829 1.00 94.69 104 VAL A N 1
ATOM 838 C CA . VAL A 1 104 ? -0.688 -7.954 -5.632 1.00 94.69 104 VAL A CA 1
ATOM 839 C C . VAL A 1 104 ? 0.288 -7.584 -6.731 1.00 94.69 104 VAL A C 1
ATOM 841 O O . VAL A 1 104 ? 1.480 -7.409 -6.490 1.00 94.69 104 VAL A O 1
ATOM 844 N N . SER A 1 105 ? -0.206 -7.465 -7.959 1.00 94.19 105 SER A N 1
ATOM 845 C CA . SER A 1 105 ? 0.613 -7.053 -9.098 1.00 94.19 105 SER A CA 1
ATOM 846 C C . SER A 1 105 ? 0.036 -5.858 -9.838 1.00 94.19 105 SER A C 1
ATOM 848 O O . SER A 1 105 ? -1.138 -5.541 -9.705 1.00 94.19 105 SER A O 1
ATOM 850 N N . GLU A 1 106 ? 0.858 -5.212 -10.653 1.00 92.81 106 GLU A N 1
ATOM 851 C CA . GLU A 1 106 ? 0.433 -4.262 -11.671 1.00 92.81 106 GLU A CA 1
ATOM 852 C C . GLU A 1 106 ? 1.079 -4.656 -13.004 1.00 92.81 106 GLU A C 1
ATOM 854 O O . GLU A 1 106 ? 2.260 -4.996 -13.088 1.00 92.81 106 GLU A O 1
ATOM 859 N N . THR A 1 107 ? 0.276 -4.638 -14.062 1.00 90.69 107 THR A N 1
ATOM 860 C CA . THR A 1 107 ? 0.631 -5.163 -15.388 1.00 90.69 107 THR A CA 1
ATOM 861 C C . THR A 1 107 ? 1.915 -4.608 -16.025 1.00 90.69 107 THR A C 1
ATOM 863 O O . THR A 1 107 ? 2.577 -5.329 -16.774 1.00 90.69 107 THR A O 1
ATOM 866 N N . ALA A 1 108 ? 2.281 -3.352 -15.771 1.00 88.19 108 ALA A N 1
ATOM 867 C CA . ALA A 1 108 ? 3.409 -2.660 -16.389 1.00 88.19 108 ALA A CA 1
ATOM 868 C C . ALA A 1 108 ? 4.685 -2.630 -15.535 1.00 88.19 108 ALA A C 1
ATOM 870 O O . ALA A 1 108 ? 5.786 -2.608 -16.092 1.00 88.19 108 ALA A O 1
ATOM 871 N N . THR A 1 109 ? 4.576 -2.600 -14.211 1.00 84.44 109 THR A N 1
ATOM 872 C CA . THR A 1 109 ? 5.698 -2.292 -13.314 1.00 84.44 109 THR A CA 1
ATOM 873 C C . THR A 1 109 ? 6.671 -3.440 -13.100 1.00 84.44 109 THR A C 1
ATOM 875 O O . THR A 1 109 ? 7.804 -3.174 -12.706 1.00 84.44 109 THR A O 1
ATOM 878 N N . ALA A 1 110 ? 6.309 -4.675 -13.460 1.00 79.00 110 ALA A N 1
ATOM 879 C CA . ALA A 1 110 ? 7.260 -5.789 -13.495 1.00 79.00 110 ALA A CA 1
ATOM 880 C C . ALA A 1 110 ? 8.389 -5.567 -14.527 1.00 79.00 110 ALA A C 1
ATOM 882 O O . ALA A 1 110 ? 9.493 -6.087 -14.383 1.00 79.00 110 ALA A O 1
ATOM 883 N N . ASN A 1 111 ? 8.134 -4.785 -15.587 1.00 78.75 111 ASN A N 1
ATOM 884 C CA . ASN A 1 111 ? 9.164 -4.332 -16.525 1.00 78.75 111 ASN A CA 1
ATOM 885 C C . ASN A 1 111 ? 8.818 -2.937 -17.089 1.00 78.75 111 ASN A C 1
ATOM 887 O O . ASN A 1 111 ? 8.241 -2.817 -18.180 1.00 78.75 111 ASN A O 1
ATOM 891 N N . PRO A 1 112 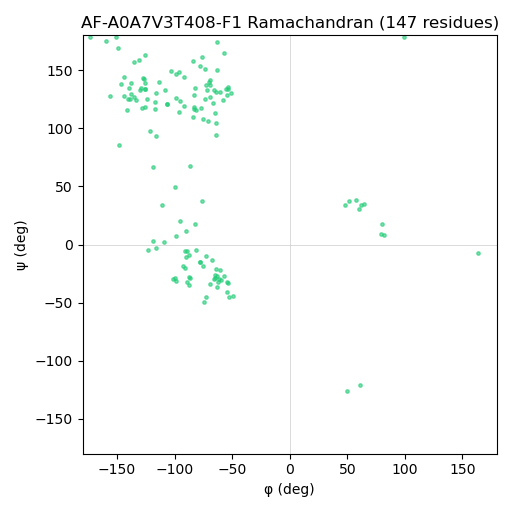? 9.196 -1.859 -16.379 1.00 77.06 112 PRO A N 1
ATOM 892 C CA . PRO A 1 112 ? 8.753 -0.507 -16.707 1.00 77.06 112 PRO A CA 1
ATOM 893 C C . PRO A 1 112 ? 9.461 0.092 -17.934 1.00 77.06 112 PRO A C 1
ATOM 895 O O . PRO A 1 112 ? 8.945 1.037 -18.533 1.00 77.06 112 PRO A O 1
ATOM 898 N N . VAL A 1 113 ? 10.619 -0.448 -18.340 1.00 83.69 113 VAL A N 1
ATOM 899 C CA . VAL A 1 113 ? 11.470 0.104 -19.417 1.00 83.69 113 VAL A CA 1
ATOM 900 C C . VAL A 1 113 ? 10.746 0.122 -20.768 1.00 83.69 113 VAL A C 1
ATOM 902 O O . VAL A 1 113 ? 10.927 1.046 -21.563 1.00 83.69 113 VAL A O 1
ATOM 905 N N . GLU A 1 114 ? 9.862 -0.847 -21.011 1.00 81.81 114 GLU A N 1
ATOM 906 C CA . GLU A 1 114 ? 9.083 -0.947 -22.253 1.00 81.81 114 GLU A CA 1
ATOM 907 C C . GLU A 1 114 ? 7.570 -0.859 -22.045 1.00 81.81 114 GLU A C 1
ATOM 909 O O . GLU A 1 114 ? 6.805 -0.939 -23.010 1.00 81.81 114 GLU A O 1
ATOM 914 N N . ALA A 1 115 ? 7.125 -0.645 -20.806 1.00 83.50 115 ALA A N 1
ATOM 915 C CA . ALA A 1 115 ? 5.714 -0.667 -20.444 1.00 83.50 115 ALA A CA 1
ATOM 916 C C . ALA A 1 115 ? 4.857 0.250 -21.328 1.00 83.50 115 ALA A C 1
ATOM 918 O O . ALA A 1 115 ? 3.841 -0.181 -21.865 1.00 83.50 115 ALA A O 1
ATOM 919 N N . LYS A 1 116 ? 5.316 1.484 -21.581 1.00 81.06 116 LYS A N 1
ATOM 920 C CA . LYS A 1 116 ? 4.593 2.470 -22.410 1.00 81.06 116 LYS A CA 1
ATOM 921 C C . LYS A 1 116 ? 4.431 2.064 -23.879 1.00 81.06 116 LYS A C 1
ATOM 923 O O . LYS A 1 116 ? 3.581 2.620 -24.563 1.00 81.06 116 LYS A O 1
ATOM 928 N N . LYS A 1 117 ? 5.268 1.151 -24.384 1.00 85.31 117 LYS A N 1
ATOM 929 C CA . LYS A 1 117 ? 5.152 0.611 -25.749 1.00 85.31 117 LYS A CA 1
ATOM 930 C C . LYS A 1 117 ? 4.246 -0.618 -25.792 1.00 85.31 117 LYS A C 1
ATOM 932 O O . LYS A 1 117 ? 3.601 -0.861 -26.803 1.00 85.31 117 LYS A O 1
ATOM 937 N N . ARG A 1 118 ? 4.245 -1.403 -24.712 1.00 87.12 118 ARG A N 1
ATOM 938 C CA . ARG A 1 118 ? 3.559 -2.696 -24.619 1.00 87.12 118 ARG A CA 1
ATOM 939 C C . ARG A 1 118 ? 2.108 -2.586 -24.169 1.00 87.12 118 ARG A C 1
ATOM 941 O O . ARG A 1 118 ? 1.285 -3.377 -24.613 1.00 87.12 118 ARG A O 1
ATOM 948 N N . PHE A 1 119 ? 1.811 -1.641 -23.284 1.00 87.38 119 PHE A N 1
ATOM 949 C CA . PHE A 1 119 ? 0.514 -1.531 -22.632 1.00 87.38 119 PHE A CA 1
ATOM 950 C C . PHE A 1 119 ? -0.166 -0.219 -23.008 1.00 87.38 119 PHE A C 1
ATOM 952 O O . PHE A 1 119 ? 0.366 0.867 -22.788 1.00 87.38 119 PHE A O 1
ATOM 959 N N . THR A 1 120 ? -1.367 -0.331 -23.569 1.00 87.31 120 THR A N 1
ATOM 960 C CA . THR A 1 120 ? -2.275 0.802 -23.809 1.00 87.31 120 THR A CA 1
ATOM 961 C C . THR A 1 120 ? -3.225 1.034 -22.636 1.00 87.31 120 THR A C 1
ATOM 963 O O . THR A 1 120 ? -3.784 2.118 -22.500 1.00 87.31 120 THR A O 1
ATOM 966 N N . HIS A 1 121 ? -3.408 0.014 -21.799 1.00 89.31 121 HIS A N 1
ATOM 967 C CA . HIS A 1 121 ? -4.190 0.041 -20.573 1.00 89.31 121 HIS A CA 1
ATOM 968 C C . HIS A 1 121 ? -3.499 -0.839 -19.532 1.00 89.31 121 HIS A C 1
ATOM 970 O O . HIS A 1 121 ? -2.910 -1.861 -19.889 1.00 89.31 121 HIS A O 1
ATOM 976 N N . THR A 1 122 ? -3.557 -0.418 -18.274 1.00 91.75 122 THR A N 1
ATOM 977 C CA . THR A 1 122 ? -2.855 -1.051 -17.162 1.00 91.75 122 THR A CA 1
ATOM 978 C C . THR A 1 122 ? -3.739 -1.141 -15.938 1.00 91.75 122 THR A C 1
ATOM 980 O O . THR A 1 122 ? -4.448 -0.185 -15.612 1.00 91.75 122 THR A O 1
ATOM 983 N N . VAL A 1 123 ? -3.665 -2.283 -15.261 1.00 93.81 123 VAL A N 1
ATOM 984 C CA . VAL A 1 123 ? -4.524 -2.639 -14.129 1.00 93.81 123 VAL A CA 1
ATOM 985 C C . VAL A 1 123 ? -3.704 -3.244 -12.997 1.00 93.81 123 VAL A C 1
ATOM 987 O O . VAL A 1 123 ? -2.619 -3.793 -13.220 1.00 93.81 123 VAL A O 1
ATOM 990 N N . PHE A 1 124 ? -4.251 -3.163 -11.787 1.00 94.62 124 PHE A N 1
ATOM 991 C CA . PHE A 1 124 ? -3.810 -4.002 -10.680 1.00 94.62 124 PHE A CA 1
ATOM 992 C C . PHE A 1 124 ? -4.390 -5.410 -10.823 1.00 94.62 124 PHE A C 1
ATOM 994 O O . PHE A 1 124 ? -5.446 -5.598 -11.422 1.00 94.62 124 PHE A O 1
ATOM 1001 N N . LEU A 1 125 ? -3.698 -6.394 -10.263 1.00 94.56 125 LEU A N 1
ATOM 1002 C CA . LEU A 1 125 ? -4.104 -7.790 -10.232 1.00 94.56 125 LEU A CA 1
ATOM 1003 C C . LEU A 1 125 ? -4.105 -8.283 -8.775 1.00 94.56 125 LEU A C 1
ATOM 1005 O O . LEU A 1 125 ? -3.111 -8.047 -8.081 1.00 94.56 125 LEU A O 1
ATOM 1009 N N . PRO A 1 126 ? -5.162 -8.991 -8.330 1.00 94.88 126 PRO A N 1
ATOM 1010 C CA . PRO A 1 126 ? -6.412 -9.264 -9.057 1.00 94.88 126 PRO A CA 1
ATOM 1011 C C . PRO A 1 126 ? -7.277 -7.998 -9.223 1.00 94.88 126 PRO A C 1
ATOM 1013 O O . PRO A 1 126 ? -7.354 -7.175 -8.326 1.00 94.88 126 PRO A O 1
ATOM 1016 N N . GLU A 1 127 ? -7.898 -7.798 -10.386 1.00 93.50 127 GLU A N 1
ATOM 1017 C CA . GLU A 1 127 ? -8.499 -6.500 -10.761 1.00 93.50 127 GLU A CA 1
ATOM 1018 C C . GLU A 1 127 ? -9.746 -6.122 -9.941 1.00 93.50 127 GLU A C 1
ATOM 1020 O O . GLU A 1 127 ? -9.974 -4.950 -9.641 1.00 93.50 127 GLU A O 1
ATOM 1025 N N . ASP A 1 128 ? -10.548 -7.109 -9.548 1.00 92.44 128 ASP A N 1
ATOM 1026 C CA . ASP A 1 128 ? -11.846 -6.931 -8.891 1.00 92.44 128 ASP A CA 1
ATOM 1027 C C . ASP A 1 128 ? -11.758 -6.274 -7.507 1.00 92.44 128 ASP A C 1
ATOM 1029 O O . ASP A 1 128 ? -12.699 -5.596 -7.088 1.00 92.44 128 ASP A O 1
ATOM 1033 N N . VAL A 1 129 ? -10.620 -6.415 -6.823 1.00 91.31 129 VAL A N 1
ATOM 1034 C CA . VAL A 1 129 ? -10.385 -5.797 -5.508 1.00 91.31 129 VAL A CA 1
ATOM 1035 C C . VAL A 1 129 ? -9.793 -4.386 -5.596 1.00 91.31 129 VAL A C 1
ATOM 1037 O O . VAL A 1 129 ? -9.696 -3.701 -4.580 1.00 91.31 129 VAL A O 1
ATOM 1040 N N . PHE A 1 130 ? -9.448 -3.910 -6.799 1.00 93.19 130 PHE A N 1
ATOM 1041 C CA . PHE A 1 130 ? -8.810 -2.609 -7.027 1.00 93.19 130 PHE A CA 1
ATOM 1042 C C . PHE A 1 130 ? -9.667 -1.677 -7.902 1.00 93.19 130 PHE A C 1
ATOM 1044 O O . PHE A 1 130 ? -9.259 -1.312 -9.009 1.00 93.19 130 PHE A O 1
ATOM 1051 N N . PRO A 1 131 ? -10.838 -1.221 -7.422 1.00 89.81 131 PRO A N 1
ATOM 1052 C CA . PRO A 1 131 ? -11.762 -0.440 -8.231 1.00 89.81 131 PRO A CA 1
ATOM 1053 C C . PRO A 1 131 ? -11.273 0.993 -8.487 1.00 89.81 131 PRO A C 1
ATOM 1055 O O . PRO A 1 131 ? -10.881 1.729 -7.579 1.00 89.81 131 PRO A O 1
ATOM 1058 N N . HIS A 1 132 ? -11.433 1.459 -9.723 1.00 87.38 132 HIS A N 1
ATOM 1059 C CA . HIS A 1 132 ? -11.340 2.883 -10.040 1.00 87.38 132 HIS A CA 1
ATOM 1060 C C . HIS A 1 132 ? -12.539 3.651 -9.431 1.00 87.38 132 HIS A C 1
ATOM 1062 O O . HIS A 1 132 ? -13.666 3.148 -9.487 1.00 87.38 132 HIS A O 1
ATOM 1068 N N . PRO A 1 133 ? -12.370 4.880 -8.892 1.00 90.31 133 PRO A N 1
ATOM 1069 C CA . PRO A 1 133 ? -11.176 5.736 -8.879 1.00 90.31 133 PRO A CA 1
ATOM 1070 C C . PRO A 1 133 ? -10.306 5.618 -7.613 1.00 90.31 133 PRO A C 1
ATOM 1072 O O . PRO A 1 133 ? -9.547 6.542 -7.321 1.00 90.31 133 PRO A O 1
ATOM 1075 N N . LEU A 1 134 ? -10.414 4.533 -6.837 1.00 92.00 134 LEU A N 1
ATOM 1076 C CA . LEU A 1 134 ? -9.591 4.330 -5.633 1.00 92.00 134 LEU A CA 1
ATOM 1077 C C . LEU A 1 134 ? -8.197 3.788 -5.943 1.00 92.00 134 LEU A C 1
ATOM 1079 O O . LEU A 1 134 ? -7.383 3.626 -5.036 1.00 92.00 134 LEU A O 1
ATOM 1083 N N . THR A 1 135 ? -7.919 3.474 -7.201 1.00 94.06 135 THR A N 1
ATOM 1084 C CA . THR A 1 135 ? -6.675 2.841 -7.615 1.00 94.06 135 THR A CA 1
ATOM 1085 C C . THR A 1 135 ? -6.197 3.447 -8.924 1.00 94.06 135 THR A C 1
ATOM 1087 O O . THR A 1 135 ? -6.974 3.695 -9.849 1.00 94.06 135 THR A O 1
ATOM 1090 N N . TRP A 1 136 ? -4.906 3.757 -8.978 1.00 94.00 136 TRP A N 1
ATOM 1091 C CA . TRP A 1 136 ? -4.280 4.398 -10.128 1.00 94.00 136 TRP A CA 1
ATOM 1092 C C . TRP A 1 136 ? -2.923 3.761 -10.378 1.00 94.00 136 TRP A C 1
ATOM 1094 O O . TRP A 1 136 ? -2.085 3.718 -9.480 1.00 94.00 136 TRP A O 1
ATOM 1104 N N . THR A 1 137 ? -2.712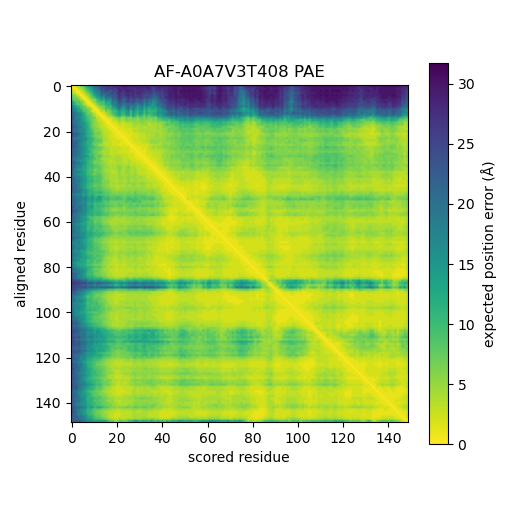 3.277 -11.598 1.00 92.69 137 THR A N 1
ATOM 1105 C CA . THR A 1 137 ? -1.479 2.581 -11.970 1.00 92.69 137 THR A CA 1
ATOM 1106 C C . THR A 1 137 ? -0.373 3.557 -12.367 1.00 92.69 137 THR A C 1
ATOM 1108 O O . THR A 1 137 ? -0.624 4.701 -12.778 1.00 92.69 137 THR A O 1
ATOM 1111 N N . TRP A 1 138 ? 0.872 3.090 -12.284 1.00 91.75 138 TRP A N 1
ATOM 1112 C CA . TRP A 1 138 ? 2.079 3.856 -12.580 1.00 91.75 138 TRP A CA 1
ATOM 1113 C C . TRP A 1 138 ? 2.048 4.615 -13.918 1.00 91.75 138 TRP A C 1
ATOM 1115 O O . TRP A 1 138 ? 2.424 5.797 -13.924 1.00 91.75 138 TRP A O 1
ATOM 1125 N N . PRO A 1 139 ? 1.588 4.040 -15.054 1.00 88.25 139 PRO A N 1
ATOM 1126 C CA . PRO A 1 139 ? 1.530 4.787 -16.310 1.00 88.25 139 PRO A CA 1
ATOM 1127 C C . PRO A 1 139 ? 0.577 5.982 -16.254 1.00 88.25 139 PRO A C 1
ATOM 1129 O O . PRO A 1 139 ? 0.871 7.026 -16.844 1.00 88.25 139 PRO A O 1
ATOM 1132 N N . THR A 1 140 ? -0.546 5.846 -15.542 1.00 89.69 140 THR A N 1
ATOM 1133 C CA . THR A 1 140 ? -1.579 6.882 -15.443 1.00 89.69 140 THR A CA 1
ATOM 1134 C C . THR A 1 140 ? -1.121 8.039 -14.564 1.00 89.69 140 THR A C 1
ATOM 1136 O O . THR A 1 140 ? -1.247 9.200 -14.954 1.00 89.69 140 THR A O 1
ATOM 1139 N N . THR A 1 141 ? -0.529 7.738 -13.408 1.00 90.31 141 THR A N 1
ATOM 1140 C CA . THR A 1 141 ? 0.005 8.752 -12.480 1.00 90.31 141 THR A CA 1
ATOM 1141 C C . THR A 1 141 ? 1.351 9.324 -12.931 1.00 90.31 141 THR A C 1
ATOM 1143 O O . THR A 1 141 ? 1.775 10.368 -12.438 1.00 90.31 141 THR A O 1
ATOM 1146 N N . ARG A 1 142 ? 2.016 8.654 -13.885 1.00 87.94 142 ARG A N 1
ATOM 1147 C CA . ARG A 1 142 ? 3.351 8.970 -14.414 1.00 87.94 142 ARG A CA 1
ATOM 1148 C C . ARG A 1 142 ? 4.473 8.838 -13.384 1.00 87.94 142 ARG A C 1
ATOM 1150 O O . ARG A 1 142 ? 5.446 9.589 -13.447 1.00 87.94 142 ARG A O 1
ATOM 1157 N N . GLY A 1 143 ? 4.367 7.883 -12.467 1.00 86.88 143 GLY A N 1
ATOM 1158 C CA . GLY A 1 143 ? 5.455 7.637 -11.519 1.00 86.88 143 GLY A CA 1
ATOM 1159 C C . GLY A 1 143 ? 5.113 6.822 -10.280 1.00 86.88 143 GLY A C 1
ATOM 1160 O O . GLY A 1 143 ? 6.041 6.489 -9.539 1.00 86.88 143 GLY A O 1
ATOM 1161 N N . ALA A 1 144 ? 3.835 6.511 -10.044 1.00 91.00 144 ALA A N 1
ATOM 1162 C CA . ALA A 1 144 ? 3.404 5.826 -8.832 1.00 91.00 144 ALA A CA 1
ATOM 1163 C C . ALA A 1 144 ? 2.210 4.885 -9.031 1.00 91.00 144 ALA A C 1
ATOM 1165 O O . ALA A 1 144 ? 1.209 5.260 -9.634 1.00 91.00 144 ALA A O 1
ATOM 1166 N N . ASP A 1 145 ? 2.260 3.718 -8.419 1.00 93.56 145 ASP A N 1
ATOM 1167 C CA . ASP A 1 145 ? 1.057 2.943 -8.145 1.00 93.56 145 ASP A CA 1
ATOM 1168 C C . ASP A 1 145 ? 0.426 3.457 -6.853 1.00 93.56 145 ASP A C 1
ATOM 1170 O O . ASP A 1 145 ? 1.120 3.618 -5.846 1.00 93.56 145 ASP A O 1
ATOM 1174 N N . LEU A 1 146 ? -0.868 3.775 -6.896 1.00 94.12 146 LEU A N 1
ATOM 1175 C CA . LEU A 1 146 ? -1.625 4.338 -5.780 1.00 94.12 146 LEU A CA 1
ATOM 1176 C C . LEU A 1 146 ? -2.833 3.455 -5.492 1.00 94.12 146 LEU A C 1
ATOM 1178 O O . LEU A 1 146 ? -3.650 3.219 -6.382 1.00 94.12 146 LEU A O 1
ATOM 1182 N N . MET A 1 147 ? -2.953 3.011 -4.244 1.00 93.62 147 MET A N 1
ATOM 1183 C CA . MET A 1 147 ? -4.045 2.169 -3.765 1.00 93.62 147 MET A CA 1
ATOM 1184 C C . MET A 1 147 ? -4.646 2.791 -2.508 1.00 93.62 147 MET A C 1
ATOM 1186 O O . MET A 1 147 ? -3.947 2.929 -1.509 1.00 93.62 147 MET A O 1
ATOM 1190 N N . TRP A 1 148 ? -5.924 3.171 -2.570 1.00 90.12 148 TRP A N 1
ATOM 1191 C CA . TRP A 1 148 ? -6.737 3.694 -1.459 1.00 90.12 148 TRP A CA 1
ATOM 1192 C C . TRP A 1 148 ? -7.842 2.704 -1.045 1.00 90.12 148 TRP A C 1
ATOM 1194 O O . TRP A 1 148 ? -8.968 3.111 -0.733 1.00 90.12 148 TRP A O 1
ATOM 1204 N N . VAL A 1 149 ? -7.538 1.408 -1.139 1.00 75.00 149 VAL A N 1
ATOM 1205 C CA . VAL A 1 149 ? -8.440 0.293 -0.813 1.00 75.00 149 VAL A CA 1
ATOM 1206 C C . VAL A 1 149 ? -8.152 -0.264 0.569 1.00 75.00 149 VAL A C 1
ATOM 1208 O O . VAL A 1 149 ? -6.971 -0.204 0.977 1.00 75.00 149 VAL A O 1
#

Radius of gyration: 18.3 Å; Cα contacts (8 Å, |Δi|>4): 163; chains: 1; bounding box: 44×36×55 Å

pLDDT: mean 86.25, std 11.98, range [36.59, 97.56]

Solvent-accessible surface area (backbone atoms only — not comparable to full-atom values): 9797 Å² total; per-residue (Å²): 136,86,82,81,78,74,71,78,81,80,75,63,90,84,57,78,82,78,65,54,56,72,41,48,71,72,45,56,87,55,66,84,60,84,77,79,97,71,82,91,84,87,78,63,27,45,38,92,86,72,77,51,56,79,73,30,65,70,44,52,74,51,69,86,48,102,90,40,69,38,60,79,88,81,87,77,93,83,79,76,60,67,52,74,40,57,72,84,69,35,34,73,42,81,48,72,54,98,90,42,80,41,75,39,36,39,77,39,43,66,52,60,94,54,22,81,82,75,44,95,72,73,51,52,38,69,51,87,80,51,51,77,90,44,39,43,42,34,82,81,68,68,47,30,34,40,39,36,87